Protein AF-A0A2D6N9X0-F1 (afdb_monomer_lite)

Sequence (139 aa):
THGDVRQAALQVRSDLQMLRNVVLVGHSKGGAVVKYLLGADWPWGAETRPLGAIFVDAPLDLLREMVGAAFRWGLRPSLRWRPPADVPCLTINNWLDFSGGRLRGVENVQVSLWNDYMTPYPPHGMKSRQAAAAIRRLD

Foldseek 3Di:
DPDQLVNVLVVVLVVLVVDFAAEAEAEACRVQSVLLNQQPPDDDDPGSDHLAYEYELNFQPQVVLVVCVVVVSSRDRLVPGDGDPRHQYAYEFEPVPPRRDDRPPHHYHYADDQPCPPPPDPPHGQGDPVSVVVVVVSD

pLDDT: mean 71.95, std 14.26, range [37.0, 89.75]

Structure (mmCIF, N/CA/C/O backbone):
data_AF-A0A2D6N9X0-F1
#
_entry.id   AF-A0A2D6N9X0-F1
#
loop_
_atom_site.group_PDB
_atom_site.id
_atom_site.type_symbol
_atom_site.label_atom_id
_atom_site.label_alt_id
_atom_site.label_comp_id
_atom_site.label_asym_id
_atom_site.label_entity_id
_atom_site.label_seq_id
_atom_site.pdbx_PDB_ins_code
_atom_site.Cartn_x
_atom_site.Cartn_y
_atom_site.Cartn_z
_atom_site.occupancy
_atom_site.B_iso_or_equiv
_atom_site.auth_seq_id
_atom_site.auth_comp_id
_atom_site.auth_asym_id
_atom_site.auth_atom_id
_atom_site.pdbx_PDB_model_num
ATOM 1 N N . THR A 1 1 ? -3.618 14.398 -18.520 1.00 41.03 1 THR A N 1
ATOM 2 C CA . THR A 1 1 ? -3.885 14.856 -17.141 1.00 41.03 1 THR A CA 1
ATOM 3 C C . THR A 1 1 ? -2.829 14.263 -16.229 1.00 41.03 1 THR A C 1
ATOM 5 O O . THR A 1 1 ? -2.792 13.054 -16.042 1.00 41.03 1 THR A O 1
ATOM 8 N N . HIS A 1 2 ? -1.883 15.067 -15.741 1.00 41.22 2 HIS A N 1
ATOM 9 C CA . HIS A 1 2 ? -0.910 14.578 -14.761 1.00 41.22 2 HIS A CA 1
ATOM 10 C C . HIS A 1 2 ? -1.642 14.401 -13.429 1.00 41.22 2 HIS A C 1
ATOM 12 O O . HIS A 1 2 ? -1.875 15.372 -12.719 1.00 41.22 2 HIS A O 1
ATOM 18 N N . GLY A 1 3 ? -2.102 13.180 -13.151 1.00 56.19 3 GLY A N 1
ATOM 19 C CA . GLY A 1 3 ? -2.744 12.855 -11.882 1.00 56.19 3 GLY A CA 1
ATOM 20 C C . GLY A 1 3 ? -1.733 12.999 -10.751 1.00 56.19 3 GLY A C 1
ATOM 21 O O . GLY A 1 3 ? -0.774 12.232 -10.678 1.00 56.19 3 GLY A O 1
ATOM 22 N N . ASP A 1 4 ? -1.933 14.003 -9.904 1.00 77.00 4 ASP A N 1
ATOM 23 C CA . ASP A 1 4 ? -1.178 14.184 -8.670 1.00 77.00 4 ASP A CA 1
ATOM 24 C C . ASP A 1 4 ? -1.516 13.031 -7.710 1.00 77.00 4 ASP A C 1
ATOM 26 O O . ASP A 1 4 ? -2.686 12.765 -7.421 1.00 77.00 4 ASP A O 1
ATOM 30 N N . VAL A 1 5 ? -0.490 12.337 -7.211 1.00 80.31 5 VAL A N 1
ATOM 31 C CA . VAL A 1 5 ? -0.638 11.225 -6.258 1.00 80.31 5 VAL A CA 1
ATOM 32 C C . VAL A 1 5 ? -1.373 11.675 -4.999 1.00 80.31 5 VAL A C 1
ATOM 34 O O . VAL A 1 5 ? -2.151 10.907 -4.430 1.00 80.31 5 VAL A O 1
ATOM 37 N N . ARG A 1 6 ? -1.204 12.942 -4.609 1.00 81.19 6 ARG A N 1
ATOM 38 C CA . ARG A 1 6 ? -1.962 13.540 -3.515 1.00 81.19 6 ARG A CA 1
ATOM 39 C C . ARG A 1 6 ? -3.458 13.585 -3.806 1.00 81.19 6 ARG A C 1
ATOM 41 O O . ARG A 1 6 ? -4.240 13.223 -2.934 1.00 81.19 6 ARG A O 1
ATOM 48 N N . GLN A 1 7 ? -3.860 14.001 -5.006 1.00 85.75 7 GLN A N 1
ATOM 49 C CA . GLN A 1 7 ? -5.275 14.070 -5.388 1.00 85.75 7 GLN A CA 1
ATOM 50 C C . GLN A 1 7 ? -5.902 12.675 -5.432 1.00 85.75 7 GLN A C 1
ATOM 52 O O . GLN A 1 7 ? -6.976 12.468 -4.874 1.00 85.75 7 GLN A O 1
ATOM 57 N N . ALA A 1 8 ? -5.189 11.695 -5.995 1.00 86.81 8 ALA A N 1
ATOM 58 C CA . ALA A 1 8 ? -5.642 10.307 -5.995 1.00 86.81 8 ALA A CA 1
ATOM 59 C C . ALA A 1 8 ? -5.835 9.762 -4.568 1.00 86.81 8 ALA A C 1
ATOM 61 O O . ALA A 1 8 ? -6.836 9.114 -4.281 1.00 86.81 8 ALA A O 1
ATOM 62 N N . ALA A 1 9 ? -4.916 10.060 -3.646 1.00 87.19 9 ALA A N 1
ATOM 63 C CA . ALA A 1 9 ? -5.036 9.611 -2.262 1.00 87.19 9 ALA A CA 1
ATOM 64 C C . ALA A 1 9 ? -6.159 10.319 -1.496 1.00 87.19 9 ALA A C 1
ATOM 66 O O . ALA A 1 9 ? -6.814 9.693 -0.669 1.00 87.19 9 ALA A O 1
ATOM 67 N N . LEU A 1 10 ? -6.394 11.607 -1.763 1.00 88.25 10 LEU A N 1
ATOM 68 C CA . LEU A 1 10 ? -7.526 12.335 -1.189 1.00 88.25 10 LEU A CA 1
ATOM 69 C C . LEU A 1 10 ? -8.857 11.740 -1.652 1.00 88.25 10 LEU A C 1
ATOM 71 O O . LEU A 1 10 ? -9.748 11.564 -0.824 1.00 88.25 10 LEU A O 1
ATOM 75 N N . GLN A 1 11 ? -8.960 11.370 -2.931 1.00 89.75 11 GLN A N 1
ATOM 76 C CA . GLN A 1 11 ? -10.135 10.679 -3.454 1.00 89.75 11 GLN A CA 1
ATOM 77 C C . GLN A 1 11 ? -10.344 9.336 -2.747 1.00 89.75 11 GLN A C 1
ATOM 79 O O . GLN A 1 11 ? -11.398 9.118 -2.160 1.00 89.75 11 GLN A O 1
ATOM 84 N N . VAL A 1 12 ? -9.310 8.487 -2.698 1.00 88.69 12 VAL A N 1
ATOM 85 C CA . VAL A 1 12 ? -9.381 7.189 -2.003 1.00 88.69 12 VAL A CA 1
ATOM 86 C C . VAL A 1 12 ? -9.778 7.368 -0.538 1.00 88.69 12 VAL A C 1
ATOM 88 O O . VAL A 1 12 ? -10.597 6.614 -0.026 1.00 88.69 12 VAL A O 1
ATOM 91 N N . ARG A 1 13 ? -9.246 8.382 0.152 1.00 88.50 13 ARG A N 1
ATOM 92 C CA . ARG A 1 13 ? -9.623 8.678 1.539 1.00 88.50 13 ARG A CA 1
ATOM 93 C C . ARG A 1 13 ? -11.101 9.024 1.672 1.00 88.50 13 ARG A C 1
ATOM 95 O O . ARG A 1 13 ? -11.729 8.566 2.619 1.00 88.50 13 ARG A O 1
ATOM 102 N N . SER A 1 14 ? -11.626 9.852 0.772 1.00 88.50 14 SER A N 1
ATOM 103 C CA . SER A 1 14 ? -13.046 10.209 0.757 1.00 88.50 14 SER A CA 1
ATOM 104 C C . SER A 1 14 ? -13.907 8.959 0.608 1.00 88.50 14 SER A C 1
ATOM 106 O O . SER A 1 14 ? -14.864 8.779 1.354 1.00 88.50 14 SER A O 1
ATOM 108 N N . ASP A 1 15 ? -13.521 8.060 -0.295 1.00 88.12 15 ASP A N 1
ATOM 109 C CA . ASP A 1 15 ? -14.247 6.812 -0.527 1.00 88.12 15 ASP A CA 1
ATOM 110 C C . ASP A 1 15 ? -14.184 5.895 0.709 1.00 88.12 15 ASP A C 1
ATOM 112 O O . ASP A 1 15 ? -15.192 5.313 1.108 1.00 88.12 15 ASP A O 1
ATOM 116 N N . LEU A 1 16 ? -13.032 5.838 1.393 1.00 87.19 16 LEU A N 1
ATOM 117 C CA . LEU A 1 16 ? -12.861 5.078 2.637 1.00 87.19 16 LEU A CA 1
ATOM 118 C C . LEU A 1 16 ? -13.753 5.561 3.787 1.00 87.19 16 LEU A C 1
ATOM 120 O O . LEU A 1 16 ? -14.021 4.777 4.690 1.00 87.19 16 LEU A O 1
ATOM 124 N N . GLN A 1 17 ? -14.241 6.807 3.783 1.00 85.56 17 GLN A N 1
ATOM 125 C CA . GLN A 1 17 ? -15.158 7.279 4.833 1.00 85.56 17 GLN A CA 1
ATOM 126 C C . GLN A 1 17 ? -16.490 6.523 4.839 1.00 85.56 17 GLN A C 1
ATOM 128 O O . GLN A 1 17 ? -17.161 6.469 5.867 1.00 85.56 17 GLN A O 1
ATOM 133 N N . MET A 1 18 ? -16.867 5.947 3.697 1.00 85.19 18 MET A N 1
ATOM 134 C CA . MET A 1 18 ? -18.109 5.195 3.523 1.00 85.19 18 MET A CA 1
ATOM 135 C C . MET A 1 18 ? -17.900 3.681 3.615 1.00 85.19 18 MET A C 1
ATOM 137 O O . MET A 1 18 ? -18.865 2.921 3.548 1.00 85.19 18 MET A O 1
ATOM 141 N N . LEU A 1 19 ? -16.652 3.234 3.753 1.00 84.25 19 LEU A N 1
ATOM 142 C CA . LEU A 1 19 ? -16.286 1.827 3.780 1.00 84.25 19 LEU A CA 1
ATOM 143 C C . LEU A 1 19 ? -15.766 1.446 5.167 1.00 84.25 19 LEU A C 1
ATOM 145 O O . LEU A 1 19 ? -15.266 2.275 5.921 1.00 84.25 19 LEU A O 1
ATOM 149 N N . ARG A 1 20 ? -15.890 0.164 5.502 1.00 83.75 20 ARG A N 1
ATOM 150 C CA . ARG A 1 20 ? -15.388 -0.421 6.750 1.00 83.75 20 ARG A CA 1
ATOM 151 C C . ARG A 1 20 ? -14.640 -1.700 6.421 1.00 83.75 20 ARG A C 1
ATOM 153 O O . ARG A 1 20 ? -14.958 -2.340 5.420 1.00 83.75 20 ARG A O 1
ATOM 160 N N . ASN A 1 21 ? -13.692 -2.082 7.274 1.00 83.81 21 ASN A N 1
ATOM 161 C CA . ASN A 1 21 ? -12.950 -3.343 7.153 1.00 83.81 21 ASN A CA 1
ATOM 162 C C . ASN A 1 21 ? -12.276 -3.510 5.779 1.00 83.81 21 ASN A C 1
ATOM 164 O O . ASN A 1 21 ? -12.404 -4.538 5.119 1.00 83.81 21 ASN A O 1
ATOM 168 N N . VAL A 1 22 ? -11.595 -2.458 5.316 1.00 85.12 22 VAL A N 1
ATOM 169 C CA . VAL A 1 22 ? -10.983 -2.431 3.982 1.00 85.12 22 VAL A CA 1
ATOM 170 C C . VAL A 1 22 ? -9.513 -2.820 4.054 1.00 85.12 22 VAL A C 1
ATOM 172 O O . VAL A 1 22 ? -8.763 -2.303 4.882 1.00 85.12 22 VAL A O 1
ATOM 175 N N . VAL A 1 23 ? -9.083 -3.659 3.114 1.00 86.12 23 VAL A N 1
ATOM 176 C CA . VAL A 1 23 ? -7.669 -3.875 2.797 1.00 86.12 23 VAL A CA 1
ATOM 177 C C . VAL A 1 23 ? -7.328 -3.094 1.533 1.00 86.12 23 VAL A C 1
ATOM 179 O O . VAL A 1 23 ? -7.986 -3.233 0.502 1.00 86.12 23 VAL A O 1
ATOM 182 N N . LEU A 1 24 ? -6.291 -2.264 1.602 1.00 87.81 24 LEU A N 1
ATOM 183 C CA . LEU A 1 24 ? -5.834 -1.495 0.449 1.00 87.81 24 LEU A CA 1
ATOM 184 C C . LEU A 1 24 ? -4.895 -2.328 -0.413 1.00 87.81 24 LEU A C 1
ATOM 186 O O . LEU A 1 24 ? -3.932 -2.896 0.090 1.00 87.81 24 LEU A O 1
ATOM 190 N N . VAL A 1 25 ? -5.119 -2.339 -1.725 1.00 86.00 25 VAL A N 1
ATOM 191 C CA . VAL A 1 25 ? -4.239 -3.026 -2.676 1.00 86.00 25 VAL A CA 1
ATOM 192 C C . VAL A 1 25 ? -3.690 -2.019 -3.676 1.00 86.00 25 VAL A C 1
ATOM 194 O O . VAL A 1 25 ? -4.426 -1.426 -4.461 1.00 86.00 25 VAL A O 1
ATOM 197 N N . GLY A 1 26 ? -2.375 -1.815 -3.641 1.00 84.00 26 GLY A N 1
ATOM 198 C CA . GLY A 1 26 ? -1.657 -0.937 -4.554 1.00 84.00 26 GLY A CA 1
ATOM 199 C C . GLY A 1 26 ? -0.771 -1.736 -5.498 1.00 84.00 26 GLY A C 1
ATOM 200 O O . GLY A 1 26 ? 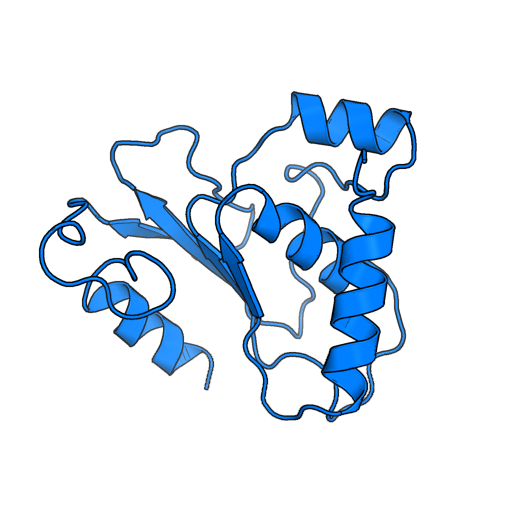0.279 -2.227 -5.087 1.00 84.00 26 GLY A O 1
ATOM 201 N N . HIS A 1 27 ? -1.160 -1.825 -6.770 1.00 79.56 27 HIS A N 1
ATOM 202 C CA . HIS A 1 27 ? -0.348 -2.456 -7.812 1.00 79.56 27 HIS A CA 1
ATOM 203 C C . HIS A 1 27 ? 0.501 -1.424 -8.561 1.00 79.56 27 HIS A C 1
ATOM 205 O O . HIS A 1 27 ? -0.015 -0.381 -8.978 1.00 79.56 27 HIS A O 1
ATOM 211 N N . SER A 1 28 ? 1.790 -1.710 -8.762 1.00 77.38 28 SER A N 1
ATOM 212 C CA . SER A 1 28 ? 2.716 -0.849 -9.501 1.00 77.38 28 SER A CA 1
ATOM 213 C C . SER A 1 28 ? 2.632 0.613 -9.022 1.00 77.38 28 SER A C 1
ATOM 215 O O . SER A 1 28 ? 2.806 0.905 -7.835 1.00 77.38 28 SER A O 1
ATOM 217 N N . LYS A 1 29 ? 2.299 1.554 -9.914 1.00 75.69 29 LYS A N 1
ATOM 218 C CA . LYS A 1 29 ? 2.119 2.983 -9.599 1.00 75.69 29 LYS A CA 1
ATOM 219 C C . LYS A 1 29 ? 1.019 3.250 -8.564 1.00 75.69 29 LYS A C 1
ATOM 221 O O . LYS A 1 29 ? 1.133 4.213 -7.809 1.00 75.69 29 LYS A O 1
ATOM 226 N N . GLY A 1 30 ? -0.005 2.400 -8.474 1.00 78.81 30 GLY A N 1
ATOM 227 C CA . GLY A 1 30 ? -1.054 2.498 -7.453 1.00 78.81 30 GLY A CA 1
ATOM 228 C C . GLY A 1 30 ? -0.513 2.342 -6.029 1.00 78.81 30 GLY A C 1
ATOM 229 O O . GLY A 1 30 ? -1.021 2.965 -5.099 1.00 78.81 30 GLY A O 1
ATOM 230 N N . GLY A 1 31 ? 0.595 1.614 -5.851 1.00 82.94 31 GLY A N 1
ATOM 231 C CA . GLY A 1 31 ? 1.278 1.523 -4.562 1.00 82.94 31 GLY A CA 1
ATOM 232 C C . GLY A 1 31 ? 1.807 2.867 -4.053 1.00 82.94 31 GLY A C 1
ATOM 233 O O . GLY A 1 31 ? 1.878 3.071 -2.845 1.00 82.94 31 GLY A O 1
ATOM 234 N N . ALA A 1 32 ? 2.124 3.825 -4.932 1.00 80.56 32 ALA A N 1
ATOM 235 C CA . ALA A 1 32 ? 2.529 5.169 -4.513 1.00 80.56 32 ALA A CA 1
ATOM 236 C C . ALA A 1 32 ? 1.379 5.950 -3.856 1.00 80.56 32 ALA A C 1
ATOM 238 O O . ALA A 1 32 ? 1.607 6.660 -2.877 1.00 80.56 32 ALA A O 1
ATOM 239 N N . VAL A 1 33 ? 0.150 5.764 -4.347 1.00 85.62 33 VAL A N 1
ATOM 240 C CA . VAL A 1 33 ? -1.060 6.363 -3.764 1.00 85.62 33 VAL A CA 1
ATOM 241 C C . VAL A 1 33 ? -1.301 5.804 -2.368 1.00 85.62 33 VAL A C 1
ATOM 243 O O . VAL A 1 33 ? -1.444 6.576 -1.425 1.00 85.62 33 VAL A O 1
ATOM 246 N N . VAL A 1 34 ? -1.254 4.478 -2.212 1.00 87.81 34 VAL A N 1
ATOM 247 C CA . VAL A 1 34 ? -1.440 3.815 -0.910 1.00 87.81 34 VAL A CA 1
ATOM 248 C C . VAL A 1 34 ? -0.333 4.207 0.078 1.00 87.81 34 VAL A C 1
ATOM 250 O O . VAL A 1 34 ? -0.623 4.529 1.228 1.00 87.81 34 VAL A O 1
ATOM 253 N N . LYS A 1 35 ? 0.932 4.277 -0.363 1.00 84.88 35 LYS A N 1
ATOM 254 C CA . LYS A 1 35 ? 2.048 4.765 0.470 1.00 84.88 35 LYS A CA 1
ATOM 255 C C . LYS A 1 35 ? 1.817 6.191 0.954 1.00 84.88 35 LYS A C 1
ATOM 257 O O . LYS A 1 35 ? 2.061 6.480 2.126 1.00 84.88 35 LYS A O 1
ATOM 262 N N . TYR A 1 36 ? 1.389 7.083 0.060 1.00 83.06 36 TYR A N 1
ATOM 263 C CA . TYR A 1 36 ? 1.116 8.466 0.427 1.00 83.06 36 TYR A CA 1
ATOM 264 C C . TYR A 1 36 ? -0.058 8.563 1.393 1.00 83.06 36 TYR A C 1
ATOM 266 O O . TYR A 1 36 ? 0.079 9.213 2.420 1.00 83.06 36 TYR A O 1
ATOM 274 N N . LEU A 1 37 ? -1.157 7.869 1.102 1.00 87.50 37 LEU A N 1
ATOM 275 C CA . LEU A 1 37 ? -2.341 7.807 1.950 1.00 87.50 37 LEU A CA 1
ATOM 276 C C . LEU A 1 37 ? -1.986 7.390 3.385 1.00 87.50 37 LEU A C 1
ATOM 278 O O . LEU A 1 37 ? -2.334 8.088 4.328 1.00 87.50 37 LEU A O 1
ATOM 282 N N . LEU A 1 38 ? -1.254 6.284 3.545 1.00 86.06 38 LEU A N 1
ATOM 283 C CA . LEU A 1 38 ? -0.873 5.749 4.857 1.00 86.06 38 LEU A CA 1
ATOM 284 C C . LEU A 1 38 ? 0.227 6.559 5.548 1.00 86.06 38 LEU A C 1
ATOM 286 O O . LEU A 1 38 ? 0.286 6.608 6.770 1.00 86.06 38 LEU A O 1
ATOM 290 N N . GLY A 1 39 ? 1.132 7.163 4.775 1.00 81.25 39 GLY A N 1
ATOM 291 C CA . GLY A 1 39 ? 2.212 7.996 5.301 1.00 81.25 39 GLY A CA 1
ATOM 292 C C . GLY A 1 39 ? 1.792 9.440 5.578 1.00 81.25 39 GLY A C 1
ATOM 293 O O . GLY A 1 39 ? 2.569 10.194 6.170 1.00 81.25 39 GLY A O 1
ATOM 294 N N . ALA A 1 40 ? 0.614 9.848 5.112 1.00 78.62 40 ALA A N 1
ATOM 295 C CA . ALA A 1 40 ? 0.036 11.129 5.441 1.00 78.62 40 ALA A CA 1
ATOM 296 C C . ALA A 1 40 ? -0.451 11.080 6.891 1.00 78.62 40 ALA A C 1
ATOM 298 O O . ALA A 1 40 ? -1.171 10.167 7.286 1.00 78.62 40 ALA A O 1
ATOM 299 N N . ASP A 1 41 ? -0.023 12.059 7.685 1.00 74.69 41 ASP A N 1
ATOM 300 C CA . ASP A 1 41 ? -0.364 12.170 9.104 1.00 74.69 41 ASP A CA 1
ATOM 301 C C . ASP A 1 41 ? -1.797 12.702 9.251 1.00 74.69 41 ASP A C 1
ATOM 303 O O . ASP A 1 41 ? -2.049 13.849 9.616 1.00 74.69 41 ASP A O 1
ATOM 307 N N . TRP A 1 42 ? -2.751 11.906 8.774 1.00 79.00 42 TRP A N 1
ATOM 308 C CA . TRP A 1 42 ? -4.167 12.231 8.759 1.00 79.00 42 TRP A CA 1
ATOM 309 C C . TRP A 1 42 ? -4.865 11.571 9.943 1.00 79.00 42 TRP A C 1
ATOM 311 O O . TRP A 1 42 ? -4.561 10.423 10.269 1.00 79.00 42 TRP A O 1
ATOM 321 N N . PRO A 1 43 ? -5.850 12.248 10.559 1.00 78.56 43 PRO A N 1
ATOM 322 C CA . PRO A 1 43 ? -6.686 11.610 11.559 1.00 78.56 43 PRO A CA 1
ATOM 323 C C . PRO A 1 43 ? -7.530 10.529 10.876 1.00 78.56 43 PRO A C 1
ATOM 325 O O . PRO A 1 43 ? -8.358 10.822 10.003 1.00 78.56 43 PRO A O 1
ATOM 328 N N . TRP A 1 44 ? -7.282 9.283 11.270 1.00 78.94 44 TRP A N 1
ATOM 329 C CA . TRP A 1 44 ? -8.079 8.120 10.903 1.00 78.94 44 TRP A CA 1
ATOM 330 C C . TRP A 1 44 ? -9.161 7.911 11.961 1.00 78.94 44 TRP A C 1
ATOM 332 O O . TRP A 1 44 ? -8.876 7.940 13.157 1.00 78.94 44 TRP A O 1
ATOM 342 N N . GLY A 1 45 ? -10.404 7.704 11.530 1.00 73.00 45 GLY A N 1
ATOM 343 C CA . GLY A 1 45 ? -11.435 7.186 12.425 1.00 73.00 45 GLY A CA 1
ATOM 344 C C . GLY A 1 45 ? -11.198 5.695 12.652 1.00 73.00 45 GLY A C 1
ATOM 345 O O . GLY A 1 45 ? -10.688 5.020 11.759 1.00 73.00 45 GLY A O 1
ATOM 346 N N . ALA A 1 46 ? -11.593 5.171 13.815 1.00 71.19 46 ALA A N 1
ATOM 347 C CA . ALA A 1 46 ? -11.405 3.755 14.150 1.00 71.19 46 ALA A CA 1
ATOM 348 C C . ALA A 1 46 ? -11.971 2.802 13.076 1.00 71.19 46 ALA A C 1
ATOM 350 O O . ALA A 1 46 ? -11.391 1.757 12.818 1.00 71.19 46 ALA A O 1
ATOM 351 N N . GLU A 1 47 ? -13.062 3.193 12.408 1.00 73.06 47 GLU A N 1
ATOM 352 C CA . GLU A 1 47 ? -13.734 2.375 11.388 1.00 73.06 47 GLU A CA 1
ATOM 353 C C . GLU A 1 47 ? -13.321 2.690 9.942 1.00 73.06 47 GLU A C 1
ATOM 355 O O . GLU A 1 47 ? -13.624 1.915 9.039 1.00 73.06 47 GLU A O 1
ATOM 360 N N . THR A 1 48 ? -12.643 3.818 9.707 1.00 80.38 48 THR A N 1
ATOM 361 C CA . THR A 1 48 ? -12.207 4.253 8.364 1.00 80.38 48 THR A CA 1
ATOM 362 C C . THR A 1 48 ? -10.742 3.933 8.100 1.00 80.38 48 THR A C 1
ATOM 364 O O . THR A 1 48 ? -10.241 4.126 6.988 1.00 80.38 48 THR A O 1
ATOM 367 N N . ARG A 1 49 ? -10.035 3.449 9.127 1.00 84.62 49 ARG A N 1
ATOM 368 C CA . ARG A 1 49 ? -8.663 2.990 9.002 1.00 84.62 49 ARG A CA 1
ATOM 369 C C . ARG A 1 49 ? -8.626 1.634 8.285 1.00 84.62 49 ARG A C 1
ATOM 371 O O . ARG A 1 49 ? -9.379 0.737 8.658 1.00 84.62 49 ARG A O 1
ATOM 378 N N . PRO A 1 50 ? -7.757 1.458 7.277 1.00 88.44 50 PRO A N 1
ATOM 379 C CA . PRO A 1 50 ? -7.583 0.161 6.637 1.00 88.44 50 PRO A CA 1
ATOM 380 C C . PRO A 1 50 ? -7.083 -0.896 7.625 1.00 88.44 50 PRO A C 1
ATOM 382 O O . PRO A 1 50 ? -6.194 -0.606 8.426 1.00 88.44 50 PRO A O 1
ATOM 385 N N . LEU A 1 51 ? -7.591 -2.124 7.500 1.00 88.31 51 LEU A N 1
ATOM 386 C CA . LEU A 1 51 ? -7.118 -3.288 8.264 1.00 88.31 51 LEU A CA 1
ATOM 387 C C . LEU A 1 51 ? -5.697 -3.686 7.870 1.00 88.31 51 LEU A C 1
ATOM 389 O O . LEU A 1 51 ? -4.949 -4.225 8.672 1.00 88.31 51 LEU A O 1
ATOM 393 N N . GLY A 1 52 ? -5.314 -3.391 6.632 1.00 88.81 52 GLY A N 1
ATOM 394 C CA . GLY A 1 52 ? -3.982 -3.656 6.127 1.00 88.81 52 GLY A CA 1
ATOM 395 C C . GLY A 1 52 ? -3.777 -3.086 4.734 1.00 88.81 52 GLY A C 1
ATOM 396 O O . GLY A 1 52 ? -4.698 -2.554 4.102 1.00 88.81 52 GLY A O 1
ATOM 397 N N . ALA A 1 53 ? -2.547 -3.200 4.247 1.00 88.19 53 ALA A N 1
ATOM 398 C CA . ALA A 1 53 ? -2.191 -2.772 2.903 1.00 88.19 53 ALA A CA 1
ATOM 399 C C . ALA A 1 53 ? -1.254 -3.754 2.202 1.00 88.19 53 ALA A C 1
ATOM 401 O O . ALA A 1 53 ? -0.298 -4.264 2.782 1.00 88.19 53 ALA A O 1
ATOM 402 N N . ILE A 1 54 ? -1.515 -3.976 0.918 1.00 86.00 54 ILE A N 1
ATOM 403 C CA . ILE A 1 54 ? -0.791 -4.910 0.066 1.00 86.00 54 ILE A CA 1
ATOM 404 C C . ILE A 1 54 ? -0.203 -4.143 -1.107 1.00 86.00 54 ILE A C 1
ATOM 406 O O . ILE A 1 54 ? -0.908 -3.474 -1.864 1.00 86.00 54 ILE A O 1
ATOM 410 N N . PHE A 1 55 ? 1.104 -4.274 -1.275 1.00 83.50 55 PHE A N 1
ATOM 411 C CA . PHE A 1 55 ? 1.873 -3.629 -2.325 1.00 83.50 55 PHE A CA 1
ATOM 412 C C . PHE A 1 55 ? 2.343 -4.684 -3.318 1.00 83.50 55 PHE A C 1
ATOM 414 O O . PHE A 1 55 ? 3.193 -5.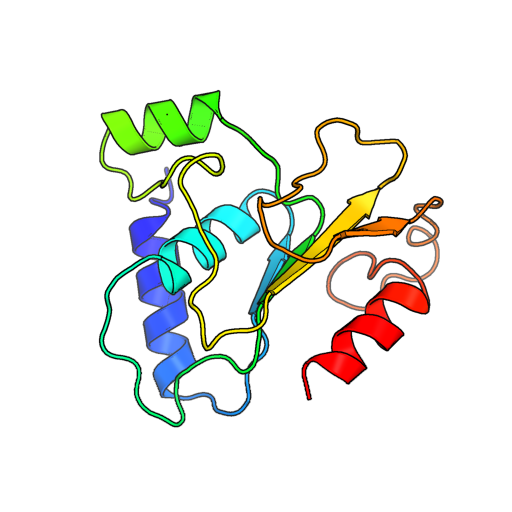513 -2.998 1.00 83.50 55 PHE A O 1
ATOM 421 N N . VAL A 1 56 ? 1.780 -4.663 -4.522 1.00 80.31 56 VAL A N 1
ATOM 422 C CA . VAL A 1 56 ? 2.053 -5.662 -5.560 1.00 80.31 56 VAL A CA 1
ATOM 423 C C . VAL A 1 56 ? 2.935 -5.035 -6.626 1.00 80.31 56 VAL A C 1
ATOM 425 O O . VAL A 1 56 ? 2.502 -4.083 -7.273 1.00 80.31 56 VAL A O 1
ATOM 428 N N . ASP A 1 57 ? 4.166 -5.531 -6.783 1.00 77.06 57 ASP A N 1
ATOM 429 C CA . ASP A 1 57 ? 5.171 -4.979 -7.714 1.00 77.06 57 ASP A CA 1
ATOM 430 C C . ASP A 1 57 ? 5.222 -3.448 -7.675 1.00 77.06 57 ASP A C 1
ATOM 432 O O . ASP A 1 57 ? 5.319 -2.789 -8.704 1.00 77.06 57 ASP A O 1
ATOM 436 N N . ALA A 1 58 ? 5.042 -2.857 -6.491 1.00 73.81 58 ALA A N 1
ATOM 437 C CA . ALA A 1 58 ? 4.925 -1.417 -6.327 1.00 73.81 58 ALA A CA 1
ATOM 438 C C . ALA A 1 58 ? 6.335 -0.821 -6.286 1.00 73.81 58 ALA A C 1
ATOM 440 O O . ALA A 1 58 ? 6.928 -0.792 -5.207 1.00 73.81 58 ALA A O 1
ATOM 441 N N . PRO A 1 59 ? 6.905 -0.380 -7.424 1.00 63.66 59 PRO A N 1
ATOM 442 C CA . PRO A 1 59 ? 8.344 -0.252 -7.559 1.00 63.66 59 PRO A CA 1
ATOM 443 C C . PRO A 1 59 ? 8.923 0.799 -6.612 1.00 63.66 59 PRO A C 1
ATOM 445 O O . PRO A 1 59 ? 8.279 1.796 -6.257 1.00 63.66 59 PRO A O 1
ATOM 448 N N . LEU A 1 60 ? 10.196 0.587 -6.279 1.00 59.84 60 LEU A N 1
ATOM 449 C CA . LEU A 1 60 ? 11.107 1.612 -5.783 1.00 59.84 60 LEU A CA 1
ATOM 450 C C . LEU A 1 60 ? 11.468 2.537 -6.955 1.00 59.84 60 LEU A C 1
ATOM 452 O O . LEU A 1 60 ? 12.606 2.542 -7.415 1.00 59.84 60 LEU A O 1
ATOM 456 N N . ASP A 1 61 ? 10.519 3.300 -7.497 1.00 63.66 61 ASP A N 1
ATOM 457 C CA . ASP A 1 61 ? 10.860 4.323 -8.495 1.00 63.66 61 ASP A CA 1
ATOM 458 C C . ASP A 1 61 ? 11.481 5.519 -7.760 1.00 63.66 61 ASP A C 1
ATOM 460 O O . ASP A 1 61 ? 10.879 6.580 -7.641 1.00 63.66 61 ASP A O 1
ATOM 464 N N . LEU A 1 62 ? 12.665 5.308 -7.172 1.00 68.19 62 LEU A N 1
ATOM 465 C CA . LEU A 1 62 ? 13.344 6.259 -6.295 1.00 68.19 62 LEU A CA 1
ATOM 466 C C . LEU A 1 62 ? 13.564 7.590 -7.010 1.00 68.19 62 LEU A C 1
ATOM 468 O O . LEU A 1 62 ? 13.401 8.638 -6.397 1.00 68.19 62 LEU A O 1
ATOM 472 N N . LEU A 1 63 ? 13.879 7.552 -8.308 1.00 67.56 63 LEU A N 1
ATOM 473 C CA . LEU A 1 63 ? 14.027 8.752 -9.122 1.00 67.56 63 LEU A CA 1
ATOM 474 C C . LEU A 1 63 ? 12.699 9.505 -9.224 1.00 67.56 63 LEU A C 1
ATOM 476 O O . LEU A 1 63 ? 12.666 10.699 -8.943 1.00 67.56 63 LEU A O 1
ATOM 480 N N . ARG A 1 64 ? 11.589 8.836 -9.556 1.00 66.00 64 ARG A N 1
ATOM 481 C CA . ARG A 1 64 ? 10.277 9.496 -9.618 1.00 66.00 64 ARG A CA 1
ATOM 482 C C . ARG A 1 64 ? 9.768 9.922 -8.247 1.00 66.00 64 ARG A C 1
ATOM 484 O O . ARG A 1 64 ? 9.137 10.967 -8.145 1.00 66.00 64 ARG A O 1
ATOM 491 N N . GLU A 1 65 ? 10.035 9.155 -7.198 1.00 72.00 65 GLU A N 1
ATOM 492 C CA . GLU A 1 65 ? 9.706 9.513 -5.819 1.00 72.00 65 GLU A CA 1
ATOM 493 C C . GLU A 1 65 ? 10.518 10.724 -5.357 1.00 72.00 65 GLU A C 1
ATOM 495 O O . GLU A 1 65 ? 9.965 11.606 -4.711 1.00 72.00 65 GLU A O 1
ATOM 500 N N . MET A 1 66 ? 11.799 10.811 -5.725 1.00 76.31 66 MET A N 1
ATOM 501 C CA . MET A 1 66 ? 12.645 11.978 -5.472 1.00 76.31 66 MET A CA 1
ATOM 502 C C . MET A 1 66 ? 12.188 13.195 -6.271 1.00 76.31 66 MET A C 1
ATOM 504 O O . MET A 1 66 ? 12.087 14.279 -5.707 1.00 76.31 66 MET A O 1
ATOM 508 N N . VAL A 1 67 ? 11.878 13.020 -7.556 1.00 74.81 67 VAL A N 1
ATOM 509 C CA . VAL A 1 67 ? 11.327 14.070 -8.421 1.00 74.81 67 VAL A CA 1
ATOM 510 C C . VAL A 1 67 ? 9.997 14.551 -7.849 1.00 74.81 67 VAL A C 1
ATOM 512 O O . VAL A 1 67 ? 9.837 15.736 -7.586 1.00 74.81 67 VAL A O 1
ATOM 515 N N . GLY A 1 68 ? 9.062 13.654 -7.545 1.00 71.81 68 GLY A N 1
ATOM 516 C CA . GLY A 1 68 ? 7.786 14.032 -6.948 1.00 71.81 68 GLY A CA 1
ATOM 517 C C . GLY A 1 68 ? 7.927 14.638 -5.555 1.00 71.81 68 GLY A C 1
ATOM 518 O O . GLY A 1 68 ? 7.177 15.553 -5.232 1.00 71.81 68 GLY A O 1
ATOM 519 N N . ALA A 1 69 ? 8.903 14.214 -4.749 1.00 74.44 69 ALA A N 1
ATOM 520 C CA . ALA A 1 69 ? 9.223 14.882 -3.491 1.00 74.44 69 ALA A CA 1
ATOM 521 C C . ALA A 1 69 ? 9.742 16.312 -3.732 1.00 74.44 69 ALA A C 1
ATOM 523 O O . ALA A 1 69 ? 9.272 17.247 -3.085 1.00 74.44 69 ALA A O 1
ATOM 524 N N . ALA A 1 70 ? 10.654 16.497 -4.693 1.00 81.12 70 ALA A N 1
ATOM 525 C CA . ALA A 1 70 ? 11.209 17.799 -5.066 1.00 81.12 70 ALA A CA 1
ATOM 526 C C . ALA A 1 70 ? 10.132 18.752 -5.614 1.00 81.12 70 ALA A C 1
ATOM 528 O O . ALA A 1 70 ? 10.098 19.924 -5.245 1.00 81.12 70 ALA A O 1
ATOM 529 N N . PHE A 1 71 ? 9.198 18.235 -6.414 1.00 80.31 71 PHE A N 1
ATOM 530 C CA . PHE A 1 71 ? 8.052 18.977 -6.950 1.00 80.31 71 PHE A CA 1
ATOM 531 C C . PHE A 1 71 ? 6.833 19.007 -6.012 1.00 80.31 71 PHE A C 1
ATOM 533 O O . PHE A 1 71 ? 5.775 19.503 -6.395 1.00 80.31 71 PHE A O 1
ATOM 540 N N . ARG A 1 72 ? 6.961 18.517 -4.769 1.00 73.50 72 ARG A N 1
ATOM 541 C CA . ARG A 1 72 ? 5.896 18.501 -3.747 1.00 73.50 72 ARG A CA 1
ATOM 542 C C . ARG A 1 72 ? 4.604 17.777 -4.171 1.00 73.50 72 ARG A C 1
ATOM 544 O O . ARG A 1 72 ? 3.538 18.064 -3.633 1.00 73.50 72 ARG A O 1
ATOM 551 N N . TRP A 1 73 ? 4.689 16.774 -5.043 1.00 73.19 73 TRP A N 1
ATOM 552 C CA . TRP A 1 73 ? 3.583 15.891 -5.467 1.00 73.19 73 TRP A CA 1
ATOM 553 C C . TRP A 1 73 ? 3.177 14.850 -4.407 1.00 73.19 73 TRP A C 1
ATOM 555 O O . TRP A 1 73 ? 2.681 13.771 -4.719 1.00 73.19 73 TRP A O 1
ATOM 565 N N . GLY A 1 74 ? 3.484 15.109 -3.135 1.00 68.00 74 GLY A N 1
ATOM 566 C CA . GLY A 1 74 ? 3.196 14.202 -2.026 1.00 68.00 74 GLY A CA 1
ATOM 567 C C . GLY A 1 74 ? 4.038 12.922 -1.986 1.00 68.00 74 GLY A C 1
ATOM 568 O O . GLY A 1 74 ? 3.968 12.192 -1.011 1.00 68.00 74 GLY A O 1
ATOM 569 N N . LEU A 1 75 ? 4.891 12.625 -2.965 1.00 68.69 75 LEU A N 1
ATOM 570 C CA . LEU A 1 75 ? 5.665 11.383 -2.929 1.00 68.69 75 LEU A CA 1
ATOM 571 C C . LEU A 1 75 ? 6.678 11.367 -1.776 1.00 68.69 75 LEU A C 1
ATOM 573 O O . LEU A 1 75 ? 7.483 12.283 -1.614 1.00 68.69 75 LEU A O 1
ATOM 577 N N . ARG A 1 76 ? 6.646 10.294 -0.977 1.00 69.38 76 ARG A N 1
ATOM 578 C CA . ARG A 1 76 ? 7.690 9.985 0.004 1.00 69.38 76 ARG A CA 1
ATOM 579 C C . ARG A 1 76 ? 8.619 8.929 -0.586 1.00 69.38 76 ARG A C 1
ATOM 581 O O . ARG A 1 76 ? 8.124 7.857 -0.936 1.00 69.38 76 ARG A O 1
ATOM 588 N N . PRO A 1 77 ? 9.937 9.189 -0.651 1.00 70.94 77 PRO A N 1
ATOM 589 C CA . PRO A 1 77 ? 10.900 8.180 -1.056 1.00 70.94 77 PRO A CA 1
ATOM 590 C C . PRO A 1 77 ? 10.759 6.928 -0.197 1.00 70.94 77 PRO A C 1
ATOM 592 O O . PRO A 1 77 ? 10.813 6.996 1.031 1.00 70.94 77 PRO A O 1
ATOM 595 N N . SER A 1 78 ? 10.606 5.789 -0.850 1.00 69.38 78 SER A N 1
ATOM 596 C CA . SER A 1 78 ? 10.459 4.453 -0.270 1.00 69.38 78 SER A CA 1
ATOM 597 C C . SER A 1 78 ? 11.566 4.083 0.722 1.00 69.38 78 SER A C 1
ATOM 599 O O . SER A 1 78 ? 11.294 3.422 1.718 1.00 69.38 78 SER A O 1
ATOM 601 N N . LEU A 1 79 ? 12.793 4.584 0.528 1.00 69.31 79 LEU A N 1
ATOM 602 C CA . LEU A 1 79 ? 13.900 4.438 1.489 1.00 69.31 79 LEU A CA 1
ATOM 603 C C . LEU A 1 79 ? 13.620 5.089 2.856 1.00 69.31 79 LEU A C 1
ATOM 605 O O . LEU A 1 79 ? 14.203 4.691 3.869 1.00 69.31 79 LEU A O 1
ATOM 609 N N . ARG A 1 80 ? 12.767 6.118 2.876 1.00 72.31 80 ARG A N 1
ATOM 610 C CA . ARG A 1 80 ? 12.381 6.893 4.064 1.00 72.31 80 ARG A CA 1
ATOM 611 C C . ARG A 1 80 ? 10.969 6.570 4.539 1.00 72.31 80 ARG A C 1
ATOM 613 O O . ARG A 1 80 ? 10.642 6.866 5.685 1.00 72.31 80 ARG A O 1
ATOM 620 N N . TRP A 1 81 ? 10.137 5.999 3.673 1.00 79.19 81 TRP A N 1
ATOM 621 C CA . TRP A 1 81 ? 8.800 5.565 4.039 1.00 79.19 81 TRP A CA 1
ATOM 622 C C . TRP A 1 81 ? 8.878 4.370 4.990 1.00 79.19 81 TRP A C 1
ATOM 624 O O . TRP A 1 81 ? 9.697 3.465 4.822 1.00 79.19 81 TRP A O 1
ATOM 634 N N . ARG A 1 82 ? 8.017 4.385 6.002 1.00 77.44 82 ARG A N 1
ATOM 635 C CA . ARG A 1 82 ? 7.802 3.270 6.918 1.00 77.44 82 ARG A CA 1
ATOM 636 C C . ARG A 1 82 ? 6.299 3.037 7.026 1.00 77.44 82 ARG A C 1
ATOM 638 O O . ARG A 1 82 ? 5.559 4.026 7.003 1.00 77.44 82 ARG A O 1
ATOM 645 N N . PRO A 1 83 ? 5.859 1.777 7.142 1.00 76.88 83 PRO A N 1
ATOM 646 C CA . PRO A 1 83 ? 4.460 1.490 7.409 1.00 76.88 83 PRO A CA 1
ATOM 647 C C . PRO A 1 83 ? 4.047 2.118 8.752 1.00 76.88 83 PRO A C 1
ATOM 649 O O . PRO A 1 83 ? 4.870 2.163 9.676 1.00 76.88 83 PRO A O 1
ATOM 652 N N . PRO A 1 84 ? 2.805 2.613 8.879 1.00 81.44 84 PRO A N 1
ATOM 653 C CA . PRO A 1 84 ? 2.241 2.960 10.179 1.00 81.44 84 PRO A CA 1
ATOM 654 C C . PRO A 1 84 ? 2.280 1.747 11.114 1.00 81.44 84 PRO A C 1
ATOM 656 O O . PRO A 1 84 ? 2.061 0.623 10.666 1.00 81.44 84 PRO A O 1
ATOM 659 N N . ALA A 1 85 ? 2.546 1.967 12.403 1.00 75.94 85 ALA A N 1
ATOM 660 C CA . ALA A 1 85 ? 2.712 0.882 13.378 1.00 75.94 85 ALA A CA 1
ATOM 661 C C . ALA A 1 85 ? 1.461 -0.004 13.533 1.00 75.94 85 ALA A C 1
ATOM 663 O O . ALA A 1 85 ? 1.561 -1.159 13.925 1.00 75.94 85 ALA A O 1
ATOM 664 N N . ASP A 1 86 ? 0.299 0.548 13.215 1.00 82.75 86 ASP A N 1
ATOM 665 C CA . ASP A 1 86 ? -1.028 -0.022 13.405 1.00 82.75 86 ASP A CA 1
ATOM 666 C C . ASP A 1 86 ? -1.738 -0.368 12.086 1.00 82.75 86 ASP A C 1
ATOM 668 O O . ASP A 1 86 ? -2.922 -0.684 12.096 1.00 82.75 86 ASP A O 1
ATOM 672 N N . VAL A 1 87 ? -1.038 -0.312 10.946 1.00 86.94 87 VAL A N 1
ATOM 673 C CA . VAL A 1 87 ? -1.551 -0.832 9.667 1.00 86.94 87 VAL A CA 1
ATOM 674 C C . VAL A 1 87 ? -0.578 -1.891 9.158 1.00 86.94 87 VAL A C 1
ATOM 676 O O . VAL A 1 87 ? 0.465 -1.532 8.595 1.00 86.94 87 VAL A O 1
ATOM 679 N N . PRO A 1 88 ? -0.878 -3.191 9.337 1.00 88.81 88 PRO A N 1
ATOM 680 C CA . PRO A 1 88 ? -0.020 -4.247 8.836 1.00 88.81 88 PRO A CA 1
ATOM 681 C C . PRO A 1 88 ? 0.098 -4.131 7.316 1.00 88.81 88 PRO A C 1
ATOM 683 O O . PRO A 1 88 ? -0.875 -3.930 6.584 1.00 8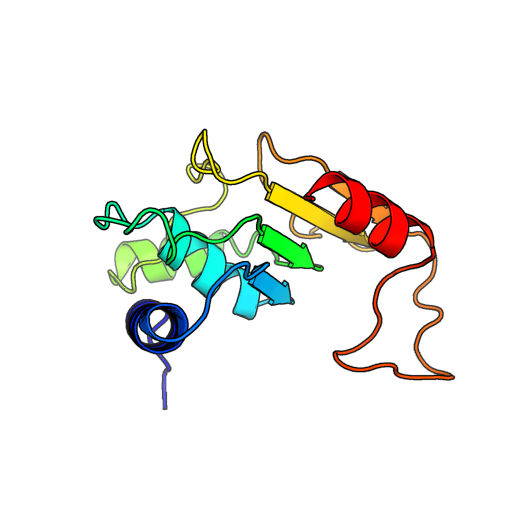8.81 88 PRO A O 1
ATOM 686 N N . CYS A 1 89 ? 1.334 -4.202 6.840 1.00 87.12 89 CYS A N 1
ATOM 687 C CA . CYS A 1 89 ? 1.656 -4.048 5.432 1.00 87.12 89 CYS A CA 1
ATOM 688 C C . CYS A 1 89 ? 2.325 -5.318 4.912 1.00 87.12 89 CYS A C 1
ATOM 690 O O . CYS A 1 89 ? 3.120 -5.948 5.611 1.00 87.12 89 CYS A O 1
ATOM 692 N N . LEU A 1 90 ? 2.061 -5.631 3.648 1.00 85.81 90 LEU A N 1
ATOM 693 C CA . LEU A 1 90 ? 2.646 -6.751 2.926 1.00 85.81 90 LEU A CA 1
ATOM 694 C C . LEU A 1 90 ? 3.127 -6.284 1.555 1.00 85.81 90 LEU A C 1
ATOM 696 O O . LEU A 1 90 ? 2.446 -5.526 0.868 1.00 85.81 90 LEU A O 1
ATOM 700 N N . THR A 1 91 ? 4.283 -6.770 1.125 1.00 82.19 91 THR A N 1
ATOM 701 C CA . THR A 1 91 ? 4.756 -6.627 -0.254 1.00 82.19 91 THR A CA 1
ATOM 702 C C . THR A 1 91 ? 4.731 -7.979 -0.944 1.00 82.19 91 THR A C 1
ATOM 704 O O . THR A 1 91 ? 5.071 -8.998 -0.344 1.00 82.19 91 THR A O 1
ATOM 707 N N . ILE A 1 92 ? 4.298 -7.996 -2.200 1.00 79.56 9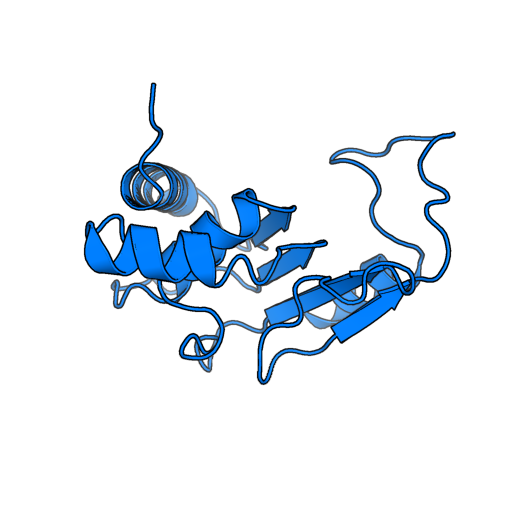2 ILE A N 1
ATOM 708 C CA . ILE A 1 92 ? 4.288 -9.195 -3.030 1.00 79.56 92 ILE A CA 1
ATOM 709 C C . ILE A 1 92 ? 5.009 -8.865 -4.328 1.00 79.56 92 ILE A C 1
ATOM 711 O O . ILE A 1 92 ? 4.519 -8.066 -5.131 1.00 79.56 92 ILE A O 1
ATOM 715 N N . ASN A 1 93 ? 6.156 -9.499 -4.545 1.00 75.81 93 ASN A N 1
ATOM 716 C CA . ASN A 1 93 ? 7.062 -9.209 -5.654 1.00 75.81 93 ASN A CA 1
ATOM 717 C C . ASN A 1 93 ? 7.367 -10.472 -6.464 1.00 75.81 93 ASN A C 1
ATOM 719 O O . ASN A 1 93 ? 7.239 -11.594 -5.971 1.00 75.81 93 ASN A O 1
ATOM 723 N N . ASN A 1 94 ? 7.697 -10.285 -7.739 1.00 69.50 94 ASN A N 1
ATOM 724 C CA . ASN A 1 94 ? 8.171 -11.363 -8.601 1.00 69.50 94 ASN A CA 1
ATOM 725 C C . ASN A 1 94 ? 9.673 -11.620 -8.367 1.00 69.50 94 ASN A C 1
ATOM 727 O O . ASN A 1 94 ? 10.451 -10.670 -8.342 1.00 69.50 94 ASN A O 1
ATOM 731 N N . TRP A 1 95 ? 10.092 -12.890 -8.295 1.00 59.00 95 TRP A N 1
ATOM 732 C CA . TRP A 1 95 ? 11.509 -13.290 -8.208 1.00 59.00 95 TRP A CA 1
ATOM 733 C C . TRP A 1 95 ? 12.375 -12.714 -9.335 1.00 59.00 95 TRP A C 1
ATOM 735 O O . TRP A 1 95 ? 13.559 -12.467 -9.130 1.00 59.00 95 TRP A O 1
ATOM 745 N N . LEU A 1 96 ? 11.796 -12.526 -10.525 1.00 58.94 96 LEU A N 1
ATOM 746 C CA . LEU A 1 96 ? 12.502 -11.984 -11.692 1.00 58.94 96 LEU A CA 1
ATOM 747 C C . LEU A 1 96 ? 12.563 -10.451 -11.705 1.00 58.94 96 LEU A C 1
ATOM 749 O O . LEU A 1 96 ? 13.259 -9.878 -12.540 1.00 58.94 96 LEU A O 1
ATOM 753 N N . ASP A 1 97 ? 11.857 -9.787 -10.789 1.00 59.03 97 ASP A N 1
ATOM 754 C CA . ASP A 1 97 ? 11.915 -8.342 -10.633 1.00 59.03 97 ASP A CA 1
ATOM 755 C C . ASP A 1 97 ? 12.805 -7.979 -9.438 1.00 59.03 97 ASP A C 1
ATOM 757 O O . ASP A 1 97 ? 12.350 -7.797 -8.308 1.00 59.03 97 ASP A O 1
ATOM 761 N N . PHE A 1 98 ? 14.108 -7.840 -9.696 1.00 51.59 98 PHE A N 1
ATOM 762 C CA . PHE A 1 98 ? 15.073 -7.347 -8.705 1.00 51.59 98 PHE A CA 1
ATOM 763 C C . PHE A 1 98 ? 14.788 -5.902 -8.262 1.00 51.59 98 PHE A C 1
ATOM 765 O O . PHE A 1 98 ? 15.242 -5.489 -7.194 1.00 51.59 98 PHE A O 1
ATOM 772 N N . SER A 1 99 ? 14.030 -5.138 -9.058 1.00 51.94 99 SER A N 1
ATOM 773 C CA . SER A 1 99 ? 13.532 -3.805 -8.699 1.00 51.94 99 SER A CA 1
ATOM 774 C C . SER A 1 99 ? 12.182 -3.844 -7.975 1.00 51.94 99 SER A C 1
ATOM 776 O O . SER A 1 99 ? 11.681 -2.797 -7.549 1.00 51.94 99 SER A O 1
ATOM 778 N N . GLY A 1 100 ? 11.623 -5.050 -7.817 1.00 54.88 100 GLY A N 1
ATOM 779 C CA . GLY A 1 100 ? 10.297 -5.352 -7.311 1.00 54.88 100 GLY A CA 1
ATOM 780 C C . GLY A 1 100 ? 10.123 -4.827 -5.905 1.00 54.88 100 GLY A C 1
ATOM 781 O O . GLY A 1 100 ? 10.466 -5.492 -4.932 1.00 54.88 100 GLY A O 1
ATOM 782 N N . GLY A 1 101 ? 9.665 -3.579 -5.840 1.00 61.19 101 GLY A N 1
ATOM 783 C CA . GLY A 1 101 ? 8.833 -2.935 -4.832 1.00 61.19 101 GLY A CA 1
ATOM 784 C C . GLY A 1 101 ? 9.013 -3.241 -3.352 1.00 61.19 101 GLY A C 1
ATOM 785 O O . GLY A 1 101 ? 8.091 -2.991 -2.576 1.00 61.19 101 GLY A O 1
ATOM 786 N N . ARG A 1 102 ? 10.149 -3.790 -2.921 1.00 72.06 102 ARG A N 1
ATOM 787 C CA . ARG A 1 102 ? 10.351 -4.193 -1.533 1.00 72.06 102 ARG A CA 1
ATOM 788 C C . ARG A 1 102 ? 10.390 -2.957 -0.649 1.00 72.06 102 ARG A C 1
ATOM 790 O O . ARG A 1 102 ? 11.354 -2.193 -0.657 1.00 72.06 102 ARG A O 1
ATOM 797 N N . LEU A 1 103 ? 9.355 -2.798 0.164 1.00 75.56 103 LEU A N 1
ATOM 798 C CA . LEU A 1 103 ? 9.299 -1.745 1.163 1.00 75.56 103 LEU A CA 1
ATOM 799 C C . LEU A 1 103 ? 10.103 -2.162 2.393 1.00 75.56 103 LEU A C 1
ATOM 801 O O . LEU A 1 103 ? 10.043 -3.297 2.870 1.00 75.56 103 LEU A O 1
ATOM 805 N N . ARG A 1 104 ? 10.902 -1.227 2.903 1.00 74.62 104 ARG A N 1
ATOM 806 C CA . ARG A 1 104 ? 11.743 -1.466 4.073 1.00 74.62 104 ARG A CA 1
ATOM 807 C C . ARG A 1 104 ? 10.869 -1.734 5.300 1.00 74.62 104 ARG A C 1
ATOM 809 O O . ARG A 1 104 ? 9.981 -0.948 5.607 1.00 74.62 104 ARG A O 1
ATOM 816 N N . GLY A 1 105 ? 11.178 -2.806 6.032 1.00 75.75 105 GLY A N 1
ATOM 817 C CA . GLY A 1 105 ? 10.458 -3.172 7.259 1.00 75.75 105 GLY A CA 1
ATOM 818 C C . GLY A 1 105 ? 9.068 -3.767 7.022 1.00 75.75 105 GLY A C 1
ATOM 819 O O . GLY A 1 105 ? 8.320 -3.924 7.977 1.00 75.75 105 GLY A O 1
ATOM 820 N N . VAL A 1 106 ? 8.732 -4.092 5.773 1.00 80.44 106 VAL A N 1
ATOM 821 C CA . VAL A 1 106 ? 7.480 -4.746 5.388 1.00 80.44 106 VAL A CA 1
ATOM 822 C C . VAL A 1 106 ? 7.783 -6.192 4.995 1.00 80.44 106 VAL A C 1
ATOM 824 O O . VAL A 1 106 ? 8.815 -6.457 4.367 1.00 80.44 106 VAL A O 1
ATOM 827 N N . GLU A 1 107 ? 6.909 -7.130 5.367 1.00 82.75 107 GLU A N 1
ATOM 828 C CA . GLU A 1 107 ? 7.015 -8.524 4.921 1.00 82.75 107 GLU A CA 1
ATOM 829 C C . GLU A 1 107 ? 7.009 -8.582 3.386 1.00 82.75 107 GLU A C 1
ATOM 831 O O . GLU A 1 107 ? 6.302 -7.818 2.726 1.00 82.75 107 GLU A O 1
ATOM 836 N N . ASN A 1 108 ? 7.818 -9.470 2.806 1.00 79.88 108 ASN A N 1
ATOM 837 C CA . ASN A 1 108 ? 7.964 -9.589 1.360 1.00 79.88 108 ASN A CA 1
ATOM 838 C C . ASN A 1 108 ? 7.770 -11.032 0.898 1.00 79.88 108 ASN A C 1
ATOM 840 O O . ASN A 1 108 ? 8.636 -11.879 1.116 1.00 79.88 108 ASN A O 1
ATOM 844 N N . VAL A 1 109 ? 6.654 -11.280 0.219 1.00 79.19 109 VAL A N 1
ATOM 845 C CA . VAL A 1 109 ? 6.323 -12.563 -0.397 1.00 79.19 109 VAL A CA 1
ATOM 846 C C . VAL A 1 109 ? 6.842 -12.561 -1.831 1.00 79.19 109 VAL A C 1
ATOM 848 O O . VAL A 1 109 ? 6.392 -11.785 -2.673 1.00 79.19 109 VAL A O 1
ATOM 851 N N . GLN A 1 110 ? 7.811 -13.432 -2.098 1.00 75.62 110 GLN A N 1
ATOM 852 C CA . GLN A 1 110 ? 8.426 -13.592 -3.412 1.00 75.62 110 GLN A CA 1
ATOM 853 C C . GLN A 1 110 ? 7.757 -14.736 -4.174 1.00 75.62 110 GLN A C 1
ATOM 855 O O . GLN A 1 110 ? 7.788 -15.878 -3.713 1.00 75.62 110 GLN A O 1
ATOM 860 N N . VAL A 1 111 ? 7.197 -14.451 -5.350 1.00 70.00 111 VAL A N 1
ATOM 861 C CA . VAL A 1 111 ? 6.538 -15.454 -6.206 1.00 70.00 111 VAL A CA 1
ATOM 862 C C . VAL A 1 111 ? 7.319 -15.686 -7.498 1.00 70.00 111 VAL A C 1
ATOM 864 O O . VAL A 1 111 ? 7.829 -14.745 -8.098 1.00 70.00 111 VAL A O 1
ATOM 867 N N . SER A 1 112 ? 7.478 -16.949 -7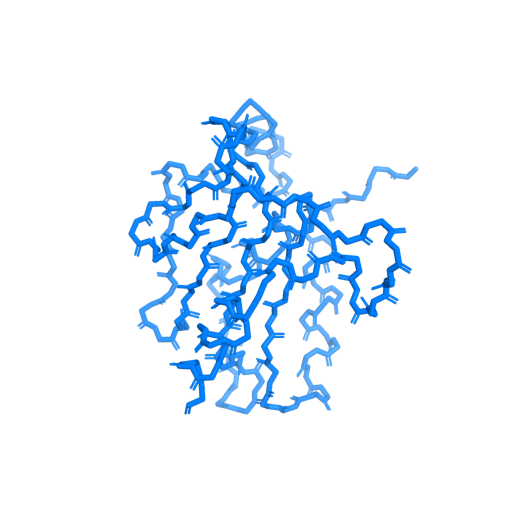.894 1.00 55.62 112 SER A N 1
ATOM 868 C CA . SER A 1 112 ? 8.396 -17.377 -8.963 1.00 55.62 112 SER A CA 1
ATOM 869 C C . SER A 1 112 ? 7.761 -17.500 -10.354 1.00 55.62 112 SER A C 1
ATOM 871 O O . SER A 1 112 ? 8.486 -17.626 -11.335 1.00 55.62 112 SER A O 1
ATOM 873 N N . LEU A 1 113 ? 6.429 -17.457 -10.467 1.00 53.81 113 LEU A N 1
ATOM 874 C CA . LEU A 1 113 ? 5.701 -17.667 -11.723 1.00 53.81 113 LEU A CA 1
ATOM 875 C C . LEU A 1 113 ? 4.538 -16.675 -11.871 1.00 53.81 113 LEU A C 1
ATOM 877 O O . LEU A 1 113 ? 3.635 -16.638 -11.035 1.00 53.81 113 LEU A O 1
ATOM 881 N N . TRP A 1 114 ? 4.538 -15.936 -12.986 1.00 49.84 114 TRP A N 1
ATOM 882 C CA . TRP A 1 114 ? 3.419 -15.150 -13.531 1.00 49.84 114 TRP A CA 1
ATOM 883 C C . TRP A 1 114 ? 2.350 -16.083 -14.131 1.00 49.84 114 TRP A C 1
ATOM 885 O O . TRP A 1 114 ? 2.023 -16.001 -15.312 1.00 49.84 114 TRP A O 1
ATOM 895 N N . ASN A 1 115 ? 1.825 -17.041 -13.368 1.00 44.19 115 ASN A N 1
ATOM 896 C CA . ASN A 1 115 ? 0.857 -17.999 -13.917 1.00 44.19 115 ASN A CA 1
ATOM 897 C C . ASN A 1 115 ? -0.583 -17.445 -13.947 1.00 44.19 115 ASN A C 1
ATOM 899 O O . ASN A 1 115 ? -1.531 -18.147 -13.616 1.00 44.19 115 ASN A O 1
ATOM 903 N N . ASP A 1 116 ? -0.732 -16.181 -14.350 1.00 43.50 116 ASP A N 1
ATOM 904 C CA . ASP A 1 116 ? -1.992 -15.427 -14.330 1.00 43.50 116 ASP A CA 1
ATOM 905 C C . ASP A 1 116 ? -2.503 -15.028 -15.728 1.00 43.50 116 ASP A C 1
ATOM 907 O O . ASP A 1 116 ? -3.528 -14.360 -15.848 1.00 43.50 116 ASP A O 1
ATOM 911 N N . TYR A 1 117 ? -1.850 -15.470 -16.810 1.00 39.19 117 TYR A N 1
ATOM 912 C CA . TYR A 1 117 ? -2.327 -15.191 -18.175 1.00 39.19 117 TYR A CA 1
ATOM 913 C C . TYR A 1 117 ? -3.537 -16.040 -18.607 1.00 39.19 117 TYR A C 1
ATOM 915 O O . TYR A 1 117 ? -4.210 -15.675 -19.566 1.00 39.19 117 TYR A O 1
ATOM 923 N N . MET A 1 118 ? -3.838 -17.149 -17.920 1.00 39.12 118 MET A N 1
ATOM 924 C CA . MET A 1 118 ? -4.854 -18.118 -18.374 1.00 39.12 118 MET A CA 1
ATOM 925 C C . MET A 1 118 ? -6.216 -17.981 -17.670 1.00 39.12 118 MET A C 1
ATOM 927 O O . MET A 1 118 ? -7.223 -18.411 -18.222 1.00 39.12 118 MET A O 1
ATOM 931 N N . THR A 1 119 ? -6.280 -17.349 -16.490 1.00 43.41 119 THR A N 1
ATOM 932 C CA . THR A 1 119 ? -7.537 -17.110 -15.746 1.00 43.41 119 THR A CA 1
ATOM 933 C C . THR A 1 119 ? -7.415 -15.850 -14.883 1.00 43.41 119 THR A C 1
ATOM 935 O O . THR A 1 119 ? -7.058 -15.943 -13.707 1.00 43.41 119 THR A O 1
ATOM 938 N N . PRO A 1 120 ? -7.678 -14.655 -15.439 1.00 44.34 120 PRO A N 1
ATOM 939 C CA . PRO A 1 120 ? -7.619 -13.415 -14.681 1.00 44.34 120 PRO A CA 1
ATOM 940 C C . PRO A 1 120 ? -8.803 -13.349 -13.710 1.00 44.34 120 PRO A C 1
ATOM 942 O O . PRO A 1 120 ? -9.923 -13.030 -14.100 1.00 44.34 120 PRO A O 1
ATOM 945 N N . TYR A 1 121 ? -8.564 -13.629 -12.430 1.00 37.00 121 TYR A N 1
ATOM 946 C CA . TYR A 1 121 ? -9.475 -13.171 -11.385 1.00 37.00 121 TYR A CA 1
ATOM 947 C C . TYR A 1 121 ? -9.198 -11.677 -11.120 1.00 37.00 121 TYR A C 1
ATOM 949 O O . TYR A 1 121 ? -8.024 -11.285 -11.072 1.00 37.00 121 TYR A O 1
ATOM 957 N N . PRO A 1 122 ? -10.215 -10.807 -10.986 1.00 41.47 122 PRO A N 1
ATOM 958 C CA . PRO A 1 122 ? -9.985 -9.387 -10.734 1.00 41.47 122 PRO A CA 1
ATOM 959 C C . PRO A 1 122 ? -9.385 -9.159 -9.331 1.00 41.47 122 PRO A C 1
ATOM 961 O O . PRO A 1 122 ? -9.872 -9.781 -8.385 1.00 41.47 122 PRO A O 1
ATOM 964 N N . PRO A 1 123 ? -8.401 -8.250 -9.153 1.00 45.72 123 PRO A N 1
ATOM 965 C CA . PRO A 1 123 ? -7.733 -7.419 -10.153 1.00 45.72 123 PRO A CA 1
ATOM 966 C C . PRO A 1 123 ? -6.333 -7.969 -10.494 1.00 45.72 123 PRO A C 1
ATOM 968 O O . PRO A 1 123 ? -5.452 -8.002 -9.644 1.00 45.72 123 PRO A O 1
ATOM 971 N N . HIS A 1 124 ? -6.139 -8.369 -11.755 1.00 39.22 124 HIS A N 1
ATOM 972 C CA . HIS A 1 124 ? -4.860 -8.717 -12.395 1.00 39.22 124 HIS A CA 1
ATOM 973 C C . HIS A 1 124 ? -3.853 -9.497 -11.541 1.00 39.22 124 HIS A C 1
ATOM 975 O O . HIS A 1 124 ? -2.928 -8.937 -10.960 1.00 39.22 124 HIS A O 1
ATOM 981 N N . GLY A 1 125 ? -3.987 -10.818 -11.584 1.00 45.56 125 GLY A N 1
ATOM 982 C CA . GLY A 1 125 ? -2.899 -11.724 -11.259 1.00 45.56 125 GLY A CA 1
ATOM 983 C C . GLY A 1 125 ? -2.444 -11.681 -9.808 1.00 45.56 125 GLY A C 1
ATOM 984 O O . GLY A 1 125 ? -1.317 -11.301 -9.487 1.00 45.56 125 GLY A O 1
ATOM 985 N N . MET A 1 126 ? -3.330 -12.102 -8.905 1.00 44.78 126 MET A N 1
ATOM 986 C CA . MET A 1 126 ? -2.979 -12.325 -7.505 1.00 44.78 126 MET A CA 1
ATOM 987 C C . MET A 1 126 ? -2.167 -13.622 -7.342 1.00 44.78 126 MET A C 1
ATOM 989 O O . MET A 1 126 ? -2.627 -14.596 -6.757 1.00 44.78 126 MET A O 1
ATOM 993 N N . LYS A 1 127 ? -0.928 -13.612 -7.836 1.00 53.75 127 LYS A N 1
ATOM 994 C CA . LYS A 1 127 ? 0.284 -14.129 -7.179 1.00 53.75 127 LYS A CA 1
ATOM 995 C C . LYS A 1 127 ? 0.090 -15.294 -6.197 1.00 53.75 127 LYS A C 1
ATOM 997 O O . LYS A 1 127 ? 0.473 -15.212 -5.033 1.00 53.75 127 LYS A O 1
ATOM 1002 N N . SER A 1 128 ? -0.353 -16.440 -6.705 1.00 49.91 128 SER A N 1
ATOM 1003 C CA . SER A 1 128 ? -0.310 -17.758 -6.050 1.00 49.91 128 SER A CA 1
ATOM 1004 C C . SER A 1 128 ? -1.106 -17.915 -4.736 1.00 49.91 128 SER A C 1
ATOM 1006 O O . SER A 1 128 ? -1.476 -16.966 -4.046 1.00 49.91 128 SER A O 1
ATOM 1008 N N . ARG A 1 129 ? -1.310 -19.173 -4.314 1.00 58.50 129 ARG A N 1
ATOM 1009 C CA . ARG A 1 129 ? -1.866 -19.530 -2.989 1.00 58.50 129 ARG A CA 1
ATOM 1010 C C . ARG A 1 129 ? -1.151 -18.828 -1.822 1.00 58.50 129 ARG A C 1
ATOM 1012 O O . ARG A 1 129 ? -1.741 -18.699 -0.753 1.00 58.50 129 ARG A O 1
ATOM 1019 N N . GLN A 1 130 ? 0.095 -18.385 -2.013 1.00 55.69 130 GLN A N 1
ATOM 1020 C CA . GLN A 1 130 ? 0.885 -17.683 -1.003 1.00 55.69 130 GLN A CA 1
ATOM 1021 C C . GLN A 1 130 ? 0.387 -16.252 -0.759 1.00 55.69 130 GLN A C 1
ATOM 1023 O O . GLN A 1 130 ? 0.312 -15.857 0.400 1.00 55.69 130 GLN A O 1
ATOM 1028 N N . ALA A 1 131 ? -0.037 -15.509 -1.793 1.00 55.28 131 ALA A N 1
ATOM 1029 C CA . ALA A 1 131 ? -0.670 -14.200 -1.599 1.00 55.28 131 ALA A CA 1
ATOM 1030 C C . ALA A 1 131 ? -1.993 -14.339 -0.840 1.00 55.28 131 ALA A C 1
ATOM 1032 O O . ALA A 1 131 ? -2.210 -13.648 0.148 1.00 55.28 131 ALA A O 1
ATOM 1033 N N . ALA A 1 132 ? -2.837 -15.299 -1.231 1.00 61.72 132 ALA A N 1
ATOM 1034 C CA . ALA A 1 132 ? -4.089 -15.583 -0.527 1.00 61.72 132 ALA A CA 1
ATOM 1035 C C . ALA A 1 132 ? -3.860 -16.022 0.934 1.00 61.72 132 ALA A C 1
ATOM 1037 O O . ALA A 1 132 ? -4.622 -15.657 1.825 1.00 61.72 132 ALA A O 1
ATOM 1038 N N . ALA A 1 133 ? -2.806 -16.799 1.200 1.00 64.31 133 ALA A N 1
ATOM 1039 C CA . ALA A 1 133 ? -2.428 -17.176 2.559 1.00 64.31 133 ALA A CA 1
ATOM 1040 C C . ALA A 1 133 ? -1.910 -15.991 3.381 1.00 64.31 133 ALA A C 1
ATOM 1042 O O . ALA A 1 133 ? -2.187 -15.940 4.571 1.00 64.31 133 ALA A O 1
ATOM 1043 N N . ALA A 1 134 ? -1.183 -15.058 2.768 1.00 63.06 134 ALA A N 1
ATOM 1044 C CA . ALA A 1 134 ? -0.686 -13.866 3.443 1.00 63.06 134 ALA A CA 1
ATOM 1045 C C . ALA A 1 134 ? -1.808 -12.853 3.728 1.00 63.06 134 ALA A C 1
ATOM 1047 O O . ALA A 1 134 ? -1.825 -12.265 4.801 1.00 63.06 134 ALA A O 1
ATOM 1048 N N . ILE A 1 135 ? -2.789 -12.719 2.826 1.00 64.56 135 ILE A N 1
ATOM 1049 C CA . ILE A 1 135 ? -3.995 -11.901 3.043 1.00 64.56 135 ILE A CA 1
ATOM 1050 C C . ILE A 1 135 ? -4.763 -12.374 4.275 1.00 64.56 135 ILE A C 1
ATOM 1052 O O . ILE A 1 135 ? -5.106 -11.561 5.118 1.00 64.56 135 ILE A O 1
ATOM 1056 N N . ARG A 1 136 ? -4.941 -13.691 4.433 1.00 70.06 136 ARG A N 1
ATOM 1057 C CA . ARG A 1 136 ? -5.584 -14.286 5.618 1.00 70.06 136 ARG A CA 1
ATOM 1058 C C . ARG A 1 136 ? -4.857 -14.033 6.944 1.00 70.06 136 ARG A C 1
ATOM 1060 O O . ARG A 1 136 ? -5.380 -14.408 7.979 1.00 70.06 136 ARG A O 1
ATOM 1067 N N . ARG A 1 137 ? -3.638 -13.484 6.926 1.00 66.44 137 ARG A N 1
ATOM 1068 C CA . ARG A 1 137 ? -2.903 -13.085 8.140 1.00 66.44 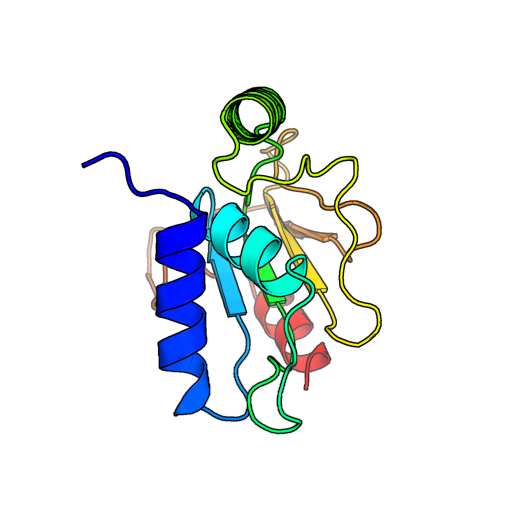137 ARG A CA 1
ATOM 1069 C C . ARG A 1 137 ? -3.098 -11.607 8.490 1.00 66.44 137 ARG A C 1
ATOM 1071 O O . ARG A 1 137 ? -2.543 -11.164 9.488 1.00 66.44 137 ARG A O 1
ATOM 1078 N N . LEU A 1 138 ? -3.776 -10.846 7.627 1.00 63.75 138 LEU A N 1
ATOM 1079 C CA . LEU A 1 138 ? -4.130 -9.444 7.857 1.00 63.75 138 LEU A CA 1
ATOM 1080 C C . LEU A 1 138 ? -5.521 -9.294 8.507 1.00 63.75 138 LEU A C 1
ATOM 1082 O O . LEU A 1 138 ? -5.858 -8.179 8.896 1.00 63.75 138 LEU A O 1
ATOM 1086 N N . ASP A 1 139 ? -6.285 -10.391 8.603 1.00 55.47 139 ASP A N 1
ATOM 1087 C CA . ASP A 1 139 ? -7.509 -10.533 9.410 1.00 55.47 139 ASP A CA 1
ATOM 1088 C C . ASP A 1 139 ? -7.158 -10.903 10.863 1.00 55.47 139 ASP A C 1
ATOM 1090 O O . ASP A 1 139 ? -7.849 -10.408 11.783 1.00 55.47 139 ASP A O 1
#

Secondary structure (DSSP, 8-state):
----HHHHHHHHHHHHTT--SPEEEEETTHHHHHHHHHHS-----TTTS-SEEEEES----HHHHHHHHHTTSSPPPTTT----TTS-EEEEEETT-TTS---TTSEEEEE---TTSS--PSSS---HHHHHHHHTT--

Radius of gyration: 14.79 Å; chains: 1; bounding box: 33×38×32 Å